Protein AF-A0A928UCA4-F1 (afdb_monomer_lite)

pLDDT: mean 88.92, std 11.15, range [56.91, 98.31]

Foldseek 3Di:
DKDKDKDWDWPLVDPDPFWAQPDQPDRSGTTKIKIWIWDADPVGHTPGTPDIDIHHDPYHDCPVPQVVDDPVPDDD

Structure (mmCIF, N/CA/C/O backbone):
data_AF-A0A928UCA4-F1
#
_entry.id   AF-A0A928UCA4-F1
#
loop_
_atom_site.group_PDB
_atom_site.id
_atom_site.type_symbol
_atom_site.label_atom_id
_atom_site.label_alt_id
_atom_site.label_comp_id
_atom_site.label_asym_id
_atom_site.label_entity_id
_atom_site.label_seq_id
_atom_site.pdbx_PDB_ins_code
_atom_site.Cartn_x
_atom_site.Cartn_y
_atom_site.Cartn_z
_atom_site.occupancy
_atom_site.B_iso_or_equiv
_atom_site.auth_seq_id
_atom_site.auth_comp_id
_atom_site.auth_asym_id
_atom_site.auth_atom_id
_atom_site.pdbx_PDB_model_num
ATOM 1 N N . MET A 1 1 ? -10.748 3.896 16.907 1.00 92.94 1 MET A N 1
ATOM 2 C CA . MET A 1 1 ? -10.159 4.709 15.815 1.00 92.94 1 MET A CA 1
ATOM 3 C C . MET A 1 1 ? -9.771 3.793 14.664 1.00 92.94 1 MET A C 1
ATOM 5 O O . MET A 1 1 ? -9.362 2.670 14.931 1.00 92.94 1 MET A O 1
ATOM 9 N N . VAL A 1 2 ? -9.893 4.246 13.415 1.00 96.62 2 VAL A N 1
ATOM 10 C CA . VAL A 1 2 ? -9.381 3.521 12.242 1.00 96.62 2 VAL A CA 1
ATOM 11 C C . VAL A 1 2 ? -8.424 4.449 11.503 1.00 96.62 2 VAL A C 1
ATOM 13 O O . VAL A 1 2 ? -8.843 5.505 11.039 1.00 96.62 2 VAL A O 1
ATOM 16 N N . ALA A 1 3 ? -7.145 4.087 11.456 1.00 95.94 3 ALA A N 1
ATOM 17 C CA . ALA A 1 3 ? -6.138 4.822 10.701 1.00 95.94 3 ALA A CA 1
ATOM 18 C C . ALA A 1 3 ? -6.064 4.277 9.271 1.00 95.94 3 ALA A C 1
ATOM 20 O O . ALA A 1 3 ? -6.218 3.072 9.057 1.00 95.94 3 ALA A O 1
ATOM 21 N N . GLN A 1 4 ? -5.860 5.170 8.307 1.00 97.75 4 GLN A N 1
ATOM 22 C CA . GLN A 1 4 ? -5.629 4.851 6.899 1.00 97.75 4 GLN A CA 1
ATOM 23 C C . GLN A 1 4 ? -4.276 5.421 6.507 1.00 97.75 4 GLN A C 1
ATOM 25 O O . GLN A 1 4 ? -4.031 6.601 6.767 1.00 97.75 4 GLN A O 1
ATOM 30 N N . ASP A 1 5 ? -3.439 4.621 5.863 1.00 96.56 5 ASP A N 1
ATOM 31 C CA . ASP A 1 5 ? -2.205 5.106 5.257 1.00 96.56 5 ASP A CA 1
ATOM 32 C C . ASP A 1 5 ? -1.907 4.341 3.963 1.00 96.56 5 ASP A C 1
ATOM 34 O O . ASP A 1 5 ? -2.527 3.321 3.653 1.00 96.56 5 ASP A O 1
ATOM 38 N N . THR A 1 6 ? -0.986 4.873 3.164 1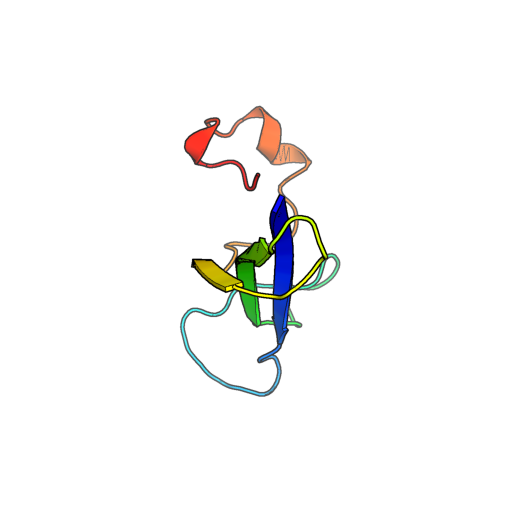.00 95.44 6 THR A N 1
ATOM 39 C CA . THR A 1 6 ? -0.507 4.225 1.946 1.00 95.44 6 THR A CA 1
ATOM 40 C C . THR A 1 6 ? 1.007 4.116 1.985 1.00 95.44 6 THR A C 1
ATOM 42 O O . THR A 1 6 ? 1.721 5.118 1.998 1.00 95.44 6 THR A O 1
ATOM 45 N N . THR A 1 7 ? 1.507 2.888 1.898 1.00 96.12 7 THR A N 1
ATOM 46 C CA . THR A 1 7 ? 2.935 2.588 1.795 1.00 96.12 7 THR A CA 1
ATOM 47 C C . THR A 1 7 ? 3.258 1.858 0.490 1.00 96.12 7 THR A C 1
ATOM 49 O O . THR A 1 7 ? 2.378 1.530 -0.308 1.00 96.12 7 THR A O 1
ATOM 52 N N . THR A 1 8 ? 4.543 1.618 0.238 1.00 96.94 8 THR A N 1
ATOM 53 C CA . THR A 1 8 ? 5.010 0.895 -0.951 1.00 96.94 8 THR A CA 1
ATOM 54 C C . THR A 1 8 ? 5.879 -0.287 -0.560 1.00 96.94 8 THR A C 1
ATOM 56 O O . THR A 1 8 ? 6.727 -0.180 0.325 1.00 96.94 8 THR A O 1
ATOM 59 N N . LEU A 1 9 ? 5.705 -1.408 -1.255 1.00 96.44 9 LEU A N 1
ATOM 60 C CA . LEU A 1 9 ? 6.595 -2.561 -1.163 1.00 96.44 9 LEU A CA 1
ATOM 61 C C . LEU A 1 9 ? 7.587 -2.503 -2.320 1.00 96.44 9 LEU A C 1
ATOM 63 O O . LEU A 1 9 ? 7.190 -2.604 -3.480 1.00 96.44 9 LEU A O 1
ATOM 67 N N . ASN A 1 10 ? 8.870 -2.317 -2.017 1.00 95.81 10 ASN A N 1
ATOM 68 C CA . ASN A 1 10 ? 9.918 -2.191 -3.025 1.00 95.81 10 ASN A CA 1
ATOM 69 C C . ASN A 1 10 ? 10.475 -3.561 -3.430 1.00 95.81 10 ASN A C 1
ATOM 71 O O . ASN A 1 10 ? 11.105 -4.243 -2.626 1.00 95.81 10 ASN A O 1
ATOM 75 N N . TYR A 1 11 ? 10.298 -3.907 -4.703 1.00 96.12 11 TYR A N 1
ATOM 76 C CA . TYR A 1 11 ? 10.776 -5.143 -5.320 1.00 96.12 11 TYR A CA 1
ATOM 77 C C . TYR A 1 11 ? 11.708 -4.865 -6.508 1.00 96.12 11 TYR A C 1
ATOM 79 O O . TYR A 1 11 ? 11.790 -5.661 -7.435 1.00 96.12 11 TYR A O 1
ATOM 87 N N . SER A 1 12 ? 12.435 -3.743 -6.498 1.00 92.31 12 SER A N 1
ATOM 88 C CA . SER A 1 12 ? 13.261 -3.308 -7.641 1.00 92.31 12 SER A CA 1
ATOM 89 C C . SER A 1 12 ? 14.390 -4.276 -8.013 1.00 92.31 12 SER A C 1
ATOM 91 O O . SER A 1 12 ? 14.947 -4.172 -9.101 1.00 92.31 12 SER A O 1
ATOM 93 N N . THR A 1 13 ? 14.751 -5.192 -7.115 1.00 93.44 13 THR A N 1
ATOM 94 C CA . THR A 1 13 ? 15.773 -6.225 -7.334 1.00 93.44 13 THR A CA 1
ATOM 95 C C . THR A 1 13 ? 15.188 -7.579 -7.737 1.00 93.44 13 THR A C 1
ATOM 97 O O . THR A 1 13 ? 15.943 -8.528 -7.920 1.00 93.44 13 THR A O 1
ATOM 100 N N . SER A 1 14 ? 13.862 -7.695 -7.846 1.00 87.62 14 SER A N 1
ATOM 101 C CA . SER A 1 14 ? 13.170 -8.928 -8.210 1.00 87.62 14 SER A CA 1
ATOM 102 C C . SER A 1 14 ? 12.581 -8.846 -9.616 1.00 87.62 14 SER A C 1
ATOM 104 O O . SER A 1 14 ? 12.175 -7.781 -10.076 1.00 87.62 14 SER A O 1
ATOM 106 N N . GLU A 1 15 ? 12.487 -9.995 -10.281 1.00 83.75 15 GLU A N 1
ATOM 107 C CA . GLU A 1 15 ? 11.915 -10.136 -11.623 1.00 83.75 15 GLU A CA 1
ATOM 108 C C . GLU A 1 15 ? 10.427 -10.533 -11.602 1.00 83.75 15 GLU A C 1
ATOM 110 O O . GLU A 1 15 ? 9.898 -11.022 -12.599 1.00 83.75 15 GLU A O 1
ATOM 115 N N . TYR A 1 16 ? 9.725 -10.334 -10.476 1.00 88.00 16 TYR A N 1
ATOM 116 C CA . TYR A 1 16 ? 8.296 -10.640 -10.392 1.00 88.00 16 TYR A CA 1
ATOM 117 C C . TYR A 1 16 ? 7.489 -9.897 -11.468 1.00 88.00 16 TYR A C 1
ATOM 119 O O . TYR A 1 16 ? 7.601 -8.681 -11.658 1.00 88.00 16 TYR A O 1
ATOM 127 N N . ALA A 1 17 ? 6.635 -10.648 -12.161 1.00 89.56 17 ALA A N 1
ATOM 128 C CA . ALA A 1 17 ? 5.679 -10.088 -13.101 1.00 89.56 17 ALA A CA 1
ATOM 129 C C . ALA A 1 17 ? 4.609 -9.263 -12.367 1.00 89.56 17 ALA A C 1
ATOM 131 O O . ALA A 1 17 ? 4.301 -9.505 -11.202 1.00 89.56 17 ALA A O 1
ATOM 132 N N . GLY A 1 18 ? 4.023 -8.290 -13.068 1.00 91.69 18 GLY A N 1
ATOM 133 C CA . GLY A 1 18 ? 2.898 -7.509 -12.548 1.00 91.69 18 GLY A CA 1
ATOM 134 C C . GLY A 1 18 ? 3.257 -6.410 -11.545 1.00 91.69 18 GLY A C 1
ATOM 135 O O . GLY A 1 18 ? 2.354 -5.870 -10.928 1.00 91.69 18 GLY A O 1
ATOM 136 N N . LEU A 1 19 ? 4.534 -6.049 -11.374 1.00 95.06 19 LEU A N 1
ATOM 137 C CA . LEU A 1 19 ? 4.921 -4.889 -10.558 1.00 95.06 19 LEU A CA 1
ATOM 138 C C . LEU A 1 19 ? 4.570 -3.564 -11.257 1.00 95.06 19 LEU A C 1
ATOM 140 O O . LEU A 1 19 ? 4.538 -3.487 -12.479 1.00 95.06 19 LEU A O 1
ATOM 144 N N . GLY A 1 20 ? 4.367 -2.487 -10.508 1.00 94.44 20 GLY A N 1
ATOM 145 C CA . GLY A 1 20 ? 4.203 -1.131 -11.053 1.00 94.44 20 GLY A CA 1
ATOM 146 C C . GLY A 1 20 ? 5.370 -0.233 -10.646 1.00 94.44 20 GLY A C 1
ATOM 147 O O . GLY A 1 20 ? 6.161 -0.626 -9.783 1.00 94.44 20 GLY A O 1
ATOM 148 N N . PRO A 1 21 ? 5.529 0.974 -11.210 1.00 94.50 21 PRO A N 1
ATOM 149 C CA . PRO A 1 21 ? 6.435 1.950 -10.623 1.00 94.50 21 PRO A CA 1
ATOM 150 C C . PRO A 1 21 ? 5.949 2.346 -9.232 1.00 94.50 21 PRO A C 1
ATOM 152 O O . PRO A 1 21 ? 4.765 2.611 -9.041 1.00 94.50 21 PRO A O 1
ATOM 155 N N . ILE A 1 22 ? 6.862 2.521 -8.281 1.00 94.38 22 ILE A N 1
ATOM 156 C CA . ILE A 1 22 ? 6.569 3.094 -6.949 1.00 94.38 22 ILE A CA 1
ATOM 157 C C . ILE A 1 22 ? 7.271 4.444 -6.718 1.00 94.38 22 ILE A C 1
ATOM 159 O O . ILE A 1 22 ? 6.895 5.207 -5.835 1.00 94.38 22 ILE A O 1
ATOM 163 N N . GLY A 1 23 ? 8.238 4.803 -7.570 1.00 90.81 23 GLY A N 1
ATOM 164 C CA . GLY A 1 23 ? 8.867 6.126 -7.571 1.00 90.81 23 GLY A CA 1
ATOM 165 C C . GLY A 1 23 ? 8.005 7.225 -8.210 1.00 90.81 23 GLY A C 1
ATOM 166 O O . GLY A 1 23 ? 6.946 6.970 -8.778 1.00 90.81 23 GLY A O 1
ATOM 167 N N . THR A 1 24 ? 8.475 8.473 -8.147 1.00 86.06 24 THR A N 1
ATOM 168 C CA . THR A 1 24 ? 7.806 9.644 -8.762 1.00 86.06 24 THR A CA 1
ATOM 169 C C . THR A 1 24 ? 8.581 10.260 -9.926 1.00 86.06 24 THR A C 1
ATOM 171 O O . THR A 1 24 ? 8.054 11.122 -10.623 1.00 86.06 24 THR A O 1
ATOM 174 N N . LYS A 1 25 ? 9.834 9.841 -10.136 1.00 86.12 25 LYS A N 1
ATOM 175 C CA . LYS A 1 25 ? 10.735 10.396 -11.162 1.00 86.12 25 LYS A CA 1
ATOM 176 C C . LYS A 1 25 ? 11.204 9.371 -12.195 1.00 86.12 25 LYS A C 1
ATOM 178 O O . LYS A 1 25 ? 11.711 9.760 -13.239 1.00 86.12 25 LYS A O 1
ATOM 183 N N . SER A 1 26 ? 11.108 8.076 -11.894 1.00 86.25 26 SER A N 1
ATOM 184 C CA . SER A 1 26 ? 11.638 7.010 -12.746 1.00 86.25 26 SER A CA 1
ATOM 185 C C . SER A 1 26 ? 10.890 5.698 -12.552 1.00 86.25 26 SER A C 1
ATOM 187 O O . SER A 1 26 ? 10.661 5.284 -11.416 1.00 86.25 26 SER A O 1
ATOM 189 N N . GLU A 1 27 ? 10.572 5.032 -13.662 1.00 88.94 27 GLU A N 1
ATOM 190 C CA . GLU A 1 27 ? 9.891 3.729 -13.701 1.00 88.94 27 GLU A CA 1
ATOM 191 C C . GLU A 1 27 ? 10.794 2.577 -13.217 1.00 88.94 27 GLU A C 1
ATOM 193 O O . GLU A 1 27 ? 10.350 1.442 -13.086 1.00 88.94 27 GLU A O 1
ATOM 198 N N . LYS A 1 28 ? 12.081 2.856 -12.953 1.00 90.56 28 LYS A N 1
ATOM 199 C CA . LYS A 1 28 ? 13.075 1.852 -12.544 1.00 90.56 28 LYS A CA 1
ATOM 200 C C . LYS A 1 28 ? 12.811 1.275 -11.156 1.00 90.56 28 LYS A C 1
ATOM 202 O O . LYS A 1 28 ? 13.135 0.118 -10.920 1.00 90.56 28 LYS A O 1
ATOM 207 N N . VAL A 1 29 ? 12.267 2.078 -10.239 1.00 94.12 29 VAL A N 1
A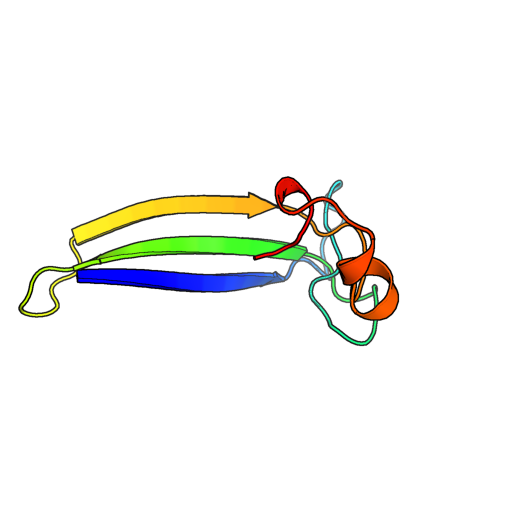TOM 208 C CA . VAL A 1 29 ? 11.938 1.605 -8.889 1.00 94.12 29 VAL A CA 1
ATOM 209 C C . VAL A 1 29 ? 10.553 0.979 -8.941 1.00 94.12 29 VAL A C 1
ATOM 211 O O . VAL A 1 29 ? 9.559 1.699 -9.091 1.00 94.12 29 VAL A O 1
ATOM 214 N N . ARG A 1 30 ? 10.499 -0.351 -8.846 1.00 94.56 30 ARG A N 1
ATOM 215 C CA . ARG A 1 30 ? 9.281 -1.136 -9.063 1.00 94.56 30 ARG A CA 1
ATOM 216 C C . ARG A 1 30 ? 8.840 -1.879 -7.817 1.00 94.56 30 ARG A C 1
ATOM 218 O O . ARG A 1 30 ? 9.653 -2.264 -6.979 1.00 94.56 30 ARG A O 1
ATOM 225 N N . GLY A 1 31 ? 7.534 -2.045 -7.691 1.00 95.88 31 GLY A N 1
ATOM 226 C CA . GLY A 1 31 ? 6.920 -2.541 -6.477 1.00 95.88 31 GLY A CA 1
ATOM 227 C C . GLY A 1 31 ? 5.400 -2.548 -6.532 1.00 95.88 31 GLY A C 1
ATOM 228 O O . GLY A 1 31 ? 4.805 -2.500 -7.610 1.00 95.88 31 GLY A O 1
ATOM 229 N N . LEU A 1 32 ? 4.794 -2.587 -5.350 1.00 96.38 32 LEU A N 1
ATOM 230 C CA . LEU A 1 32 ? 3.347 -2.539 -5.151 1.00 96.38 32 LEU A CA 1
ATOM 231 C C . LEU A 1 32 ? 2.981 -1.374 -4.230 1.00 96.38 32 LEU A C 1
ATOM 233 O O . LEU A 1 32 ? 3.736 -1.042 -3.313 1.00 96.38 32 LEU A O 1
ATOM 237 N N . MET A 1 33 ? 1.824 -0.771 -4.477 1.00 96.31 33 MET A N 1
ATOM 238 C CA . MET A 1 33 ? 1.158 0.137 -3.548 1.00 96.31 33 MET A CA 1
ATOM 239 C C . MET A 1 33 ? 0.350 -0.698 -2.558 1.00 96.31 33 MET A C 1
ATOM 241 O O . MET A 1 33 ? -0.299 -1.663 -2.962 1.00 96.31 33 MET A O 1
ATOM 245 N N . VAL A 1 34 ? 0.378 -0.322 -1.282 1.00 97.44 34 VAL A N 1
ATOM 246 C CA . VAL A 1 34 ? -0.423 -0.952 -0.231 1.00 97.44 34 VAL A CA 1
ATOM 247 C C . VAL A 1 34 ? -1.159 0.138 0.524 1.00 97.44 34 VAL A C 1
ATOM 249 O O . VAL A 1 34 ? -0.520 1.022 1.086 1.00 97.44 34 VAL A O 1
ATOM 252 N N . HIS A 1 35 ? -2.486 0.065 0.530 1.00 97.12 35 HIS A N 1
ATOM 253 C CA . HIS A 1 35 ? -3.339 0.930 1.335 1.00 97.12 35 HIS A CA 1
ATOM 254 C C . HIS A 1 35 ? -3.961 0.104 2.453 1.00 97.12 35 HIS A C 1
ATOM 256 O O . HIS A 1 35 ? -4.750 -0.811 2.183 1.00 97.12 35 HIS A O 1
ATOM 262 N N . ASP A 1 36 ? -3.567 0.386 3.690 1.00 96.81 36 ASP A N 1
ATOM 263 C CA . ASP A 1 36 ? -3.969 -0.381 4.857 1.00 96.81 36 ASP A CA 1
ATOM 264 C C . ASP A 1 36 ? -4.951 0.382 5.745 1.00 96.81 36 ASP A C 1
ATOM 266 O O . ASP A 1 36 ? -5.017 1.609 5.793 1.00 96.81 36 ASP A O 1
ATOM 270 N N . THR A 1 37 ? -5.780 -0.394 6.433 1.00 97.88 37 THR A N 1
ATOM 271 C CA . THR A 1 37 ? -6.798 0.088 7.356 1.00 97.88 37 THR A CA 1
ATOM 272 C C . THR A 1 37 ? -6.586 -0.569 8.703 1.00 97.88 37 THR A C 1
ATOM 274 O O . THR A 1 37 ? -6.977 -1.720 8.886 1.00 97.88 37 THR A O 1
ATOM 277 N N . MET A 1 38 ? -5.989 0.151 9.654 1.00 97.81 38 MET A N 1
ATOM 278 C CA . MET A 1 38 ? -5.657 -0.388 10.974 1.00 97.81 38 MET A CA 1
ATOM 279 C C . MET A 1 38 ? -6.600 0.142 12.056 1.00 97.81 38 MET A C 1
ATOM 281 O O . MET A 1 38 ? -6.783 1.350 12.214 1.00 97.81 38 MET A O 1
ATOM 285 N N . ALA A 1 39 ? -7.204 -0.771 12.815 1.00 98.12 39 ALA A N 1
ATOM 286 C CA . ALA A 1 39 ? -8.099 -0.454 13.918 1.00 98.12 39 ALA A CA 1
ATOM 287 C C . ALA A 1 39 ? -7.357 -0.368 15.255 1.00 98.12 39 ALA A C 1
ATOM 289 O O . ALA A 1 39 ? -6.473 -1.174 15.552 1.00 98.12 39 ALA A O 1
ATOM 290 N N . PHE A 1 40 ? -7.798 0.570 16.091 1.00 98.31 40 PHE A N 1
ATOM 291 C CA . PHE A 1 40 ? -7.315 0.780 17.453 1.00 98.31 40 PHE A CA 1
ATOM 292 C C . PHE A 1 40 ? -8.478 1.022 18.416 1.00 98.31 40 PHE A C 1
ATOM 294 O O . PHE A 1 40 ? -9.497 1.619 18.037 1.00 98.31 40 PHE A O 1
ATOM 301 N N . THR A 1 41 ? -8.295 0.643 19.681 1.00 98.00 41 THR A N 1
ATOM 302 C CA . THR A 1 41 ? -9.128 1.129 20.790 1.00 98.00 41 THR A CA 1
ATOM 303 C C . THR A 1 41 ? -8.951 2.639 20.979 1.00 98.00 41 THR A C 1
ATOM 305 O O . THR A 1 41 ? -8.023 3.247 20.443 1.00 98.00 41 THR A O 1
ATOM 308 N N . GLU A 1 42 ? -9.820 3.269 21.770 1.00 96.19 42 GLU A N 1
ATOM 309 C CA . GLU A 1 42 ? -9.668 4.688 22.133 1.00 96.19 42 GLU A CA 1
ATOM 310 C C . GLU A 1 42 ? -8.392 4.959 22.943 1.00 96.19 42 GLU A C 1
ATOM 312 O O . GLU A 1 42 ? -7.804 6.029 22.833 1.00 96.19 42 GLU A O 1
ATOM 317 N N . SER A 1 43 ? -7.915 3.963 23.694 1.00 97.00 43 SER A N 1
ATOM 318 C CA . SER A 1 43 ? -6.643 4.010 24.421 1.00 97.00 43 SER A CA 1
ATOM 319 C C . SER A 1 43 ? -5.407 3.767 23.540 1.00 97.00 43 SER A C 1
ATOM 321 O O . SER A 1 43 ? -4.293 3.767 24.056 1.00 97.00 43 SER A O 1
ATOM 323 N N . GLY A 1 44 ? -5.579 3.537 22.232 1.00 95.56 44 GLY A N 1
ATOM 324 C CA . GLY A 1 44 ? -4.480 3.326 21.283 1.00 95.56 44 GLY A CA 1
ATOM 325 C C . GLY A 1 44 ? -3.964 1.887 21.186 1.00 95.56 44 GLY A C 1
ATOM 326 O O . GLY A 1 44 ? -2.943 1.649 20.547 1.00 95.56 44 GLY A O 1
ATOM 327 N N . THR A 1 45 ? -4.645 0.905 21.781 1.00 98.00 45 THR A N 1
ATOM 328 C CA . THR A 1 45 ? -4.290 -0.512 21.620 1.00 98.00 45 THR A CA 1
ATOM 329 C C . THR A 1 45 ? -4.669 -0.990 20.222 1.00 98.00 45 THR A C 1
ATOM 331 O O . THR A 1 45 ? -5.823 -0.854 19.813 1.00 98.00 45 THR A O 1
ATOM 334 N N . THR A 1 46 ? -3.715 -1.569 19.493 1.00 97.50 46 THR A N 1
ATOM 335 C 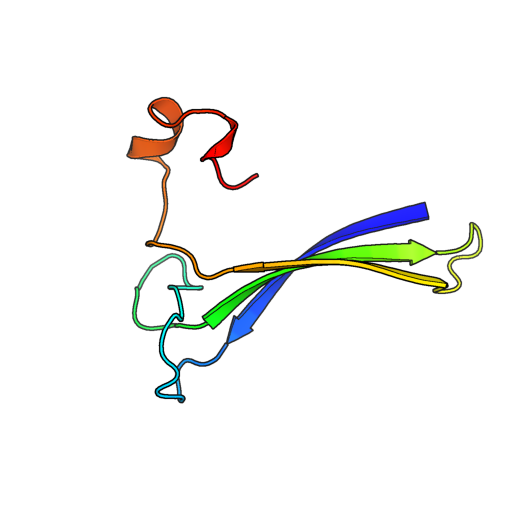CA . THR A 1 46 ? -3.946 -2.112 18.150 1.00 97.50 46 THR A CA 1
ATOM 336 C C . THR A 1 46 ? -4.903 -3.301 18.198 1.00 97.50 46 THR A C 1
ATOM 338 O O . THR A 1 46 ? -4.673 -4.262 18.928 1.00 97.50 46 THR A O 1
ATOM 341 N N . LEU A 1 47 ? -5.961 -3.240 17.391 1.00 98.00 47 LEU A N 1
ATOM 342 C CA . LEU A 1 47 ? -6.947 -4.311 17.214 1.00 98.00 47 LEU A CA 1
ATOM 343 C C . LEU A 1 47 ? -6.693 -5.133 15.942 1.00 98.00 47 LEU A C 1
ATOM 345 O O . LEU A 1 47 ? -7.179 -6.255 15.837 1.00 98.00 47 LEU A O 1
ATOM 349 N N . GLY A 1 48 ? -5.912 -4.595 14.999 1.00 97.56 48 GLY A N 1
ATOM 350 C CA . GLY A 1 48 ? -5.462 -5.293 13.793 1.00 97.56 48 GLY A CA 1
ATOM 351 C C . GLY A 1 48 ? -5.882 -4.610 12.492 1.00 97.56 48 GLY A C 1
ATOM 352 O O . GLY A 1 48 ? -6.410 -3.496 12.495 1.00 97.56 48 GLY A O 1
ATOM 353 N N . LEU A 1 49 ? -5.617 -5.288 11.373 1.00 97.50 49 LEU A N 1
ATOM 354 C CA . LEU A 1 49 ? -5.979 -4.835 10.030 1.00 97.50 49 LEU A CA 1
ATOM 355 C C . LEU A 1 49 ? -7.436 -5.183 9.723 1.00 97.50 49 LEU A C 1
ATOM 357 O O . LEU A 1 49 ? -7.833 -6.342 9.802 1.00 97.50 49 LEU A O 1
ATOM 361 N N . LEU A 1 50 ? -8.217 -4.177 9.341 1.00 97.38 50 LEU A N 1
ATOM 362 C CA . LEU A 1 50 ? -9.589 -4.347 8.863 1.00 97.38 50 LEU A CA 1
ATOM 363 C C . LEU A 1 50 ? -9.641 -4.581 7.352 1.00 97.38 50 LEU A C 1
ATOM 365 O O . LEU A 1 50 ? -10.500 -5.312 6.871 1.00 97.38 50 LEU A O 1
ATOM 369 N N . ASN A 1 51 ? -8.753 -3.927 6.604 1.00 97.31 51 ASN A N 1
ATOM 370 C CA . ASN A 1 51 ? -8.689 -4.004 5.150 1.00 97.31 51 ASN A CA 1
ATOM 371 C C . ASN A 1 51 ? -7.260 -3.735 4.669 1.00 97.31 51 ASN A C 1
ATOM 373 O O . ASN A 1 51 ? -6.528 -2.957 5.284 1.00 97.31 51 ASN A O 1
ATOM 377 N N . VAL A 1 52 ? -6.890 -4.366 3.558 1.00 96.94 52 VAL A N 1
ATOM 378 C CA . VAL A 1 52 ? -5.636 -4.124 2.844 1.00 96.94 52 VAL A CA 1
ATOM 379 C C . VAL A 1 52 ? -5.919 -4.213 1.354 1.00 96.94 52 VAL A C 1
ATOM 381 O O . VAL A 1 52 ? -6.342 -5.254 0.857 1.00 96.94 52 VAL A O 1
ATOM 384 N N . GLN A 1 53 ? -5.648 -3.130 0.636 1.00 96.88 53 GLN A N 1
ATOM 385 C CA . GLN A 1 53 ? -5.665 -3.119 -0.822 1.00 96.88 53 GLN A CA 1
ATOM 386 C C . GLN A 1 53 ? -4.229 -3.103 -1.328 1.00 96.88 53 GLN A C 1
ATOM 388 O O . GLN A 1 53 ? -3.410 -2.325 -0.844 1.00 96.88 53 GLN A O 1
ATOM 393 N N . CYS A 1 54 ? -3.926 -3.960 -2.301 1.00 96.12 54 CYS A N 1
ATOM 394 C CA . CYS A 1 54 ? -2.597 -4.082 -2.882 1.00 96.12 54 CYS A CA 1
ATOM 395 C C . CYS A 1 54 ? -2.704 -4.084 -4.404 1.00 96.12 54 CYS A C 1
ATOM 397 O O . CYS A 1 54 ? -3.464 -4.873 -4.968 1.00 96.12 54 CYS A O 1
ATOM 399 N N . TRP A 1 55 ? -1.965 -3.197 -5.065 1.00 95.56 55 TRP A N 1
ATOM 400 C CA . TRP A 1 55 ? -2.010 -3.075 -6.518 1.00 95.56 55 TRP A CA 1
ATOM 401 C C . TRP A 1 55 ? -0.690 -2.568 -7.093 1.00 95.56 55 TRP A C 1
ATOM 403 O O . TRP A 1 55 ? 0.122 -1.928 -6.422 1.00 95.56 55 TRP A O 1
ATOM 413 N N . ALA A 1 56 ? -0.484 -2.845 -8.375 1.00 94.94 56 ALA A N 1
ATOM 414 C CA . ALA A 1 56 ? 0.555 -2.214 -9.167 1.00 94.94 56 ALA A CA 1
ATOM 415 C C . ALA A 1 56 ? -0.003 -0.974 -9.863 1.00 94.94 56 ALA A C 1
ATOM 417 O O . ALA A 1 56 ? -1.118 -0.995 -10.378 1.00 94.94 56 ALA A O 1
ATOM 418 N N . ARG A 1 57 ? 0.781 0.107 -9.899 1.00 91.31 57 ARG A N 1
ATOM 419 C CA . ARG A 1 57 ? 0.449 1.276 -10.721 1.00 91.31 57 ARG A CA 1
ATOM 420 C C . ARG A 1 57 ? 0.760 1.001 -12.187 1.00 91.31 57 ARG A C 1
ATOM 422 O O . ARG A 1 57 ? 1.720 0.300 -12.494 1.00 91.31 57 ARG A O 1
ATOM 429 N N . ASP A 1 58 ? 0.019 1.648 -13.076 1.00 88.12 58 ASP A N 1
ATOM 430 C CA . ASP A 1 58 ? 0.253 1.550 -14.522 1.00 88.12 58 ASP A CA 1
ATOM 431 C C . ASP A 1 58 ? 1.390 2.460 -15.018 1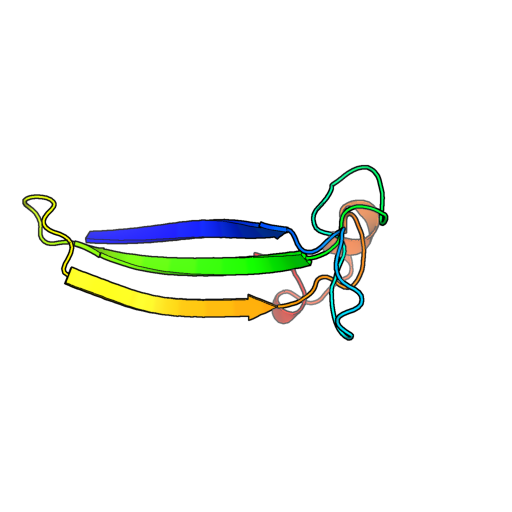.00 88.12 58 ASP A C 1
ATOM 433 O O . ASP A 1 58 ? 1.904 2.279 -16.119 1.00 88.12 58 ASP A O 1
ATOM 437 N N . GLY A 1 59 ? 1.771 3.477 -14.239 1.00 86.88 59 GLY A N 1
ATOM 438 C CA . GLY A 1 59 ? 2.778 4.458 -14.639 1.00 86.88 59 GLY A CA 1
ATOM 439 C C . GLY A 1 59 ? 2.999 5.553 -13.596 1.00 86.88 59 GLY A C 1
ATOM 440 O O . GLY A 1 59 ? 2.245 5.689 -12.630 1.00 86.88 59 GLY A O 1
ATOM 441 N N . ILE A 1 60 ? 4.032 6.369 -13.791 1.00 85.88 60 ILE A N 1
ATOM 442 C CA . ILE A 1 60 ? 4.318 7.518 -12.935 1.00 85.88 60 ILE A CA 1
ATOM 443 C C . ILE A 1 60 ? 3.417 8.695 -13.275 1.00 85.88 60 ILE A C 1
ATOM 445 O O . ILE A 1 60 ? 3.497 9.275 -14.355 1.00 85.88 60 ILE A O 1
ATOM 449 N N . GLY A 1 61 ? 2.666 9.140 -12.267 1.00 71.38 61 GLY A N 1
ATOM 450 C CA . GLY A 1 61 ? 2.070 10.467 -12.232 1.00 71.38 61 GLY A CA 1
ATOM 451 C C . GLY A 1 61 ? 0.913 10.656 -13.212 1.00 71.38 61 GLY A C 1
ATOM 452 O O . GLY A 1 61 ? 1.071 10.760 -14.422 1.00 71.38 61 GLY A O 1
ATOM 453 N N . SER A 1 62 ? -0.279 10.870 -12.666 1.00 63.69 62 SER A N 1
ATOM 454 C CA . SER A 1 62 ? -1.466 11.157 -13.474 1.00 63.69 62 SER A CA 1
ATOM 455 C C . SER A 1 62 ? -1.750 12.651 -13.631 1.00 63.69 62 SER A C 1
ATOM 457 O O . SER A 1 62 ? -2.790 12.983 -14.177 1.00 63.69 62 SER A O 1
ATOM 459 N N . LYS A 1 63 ? -0.893 13.579 -13.169 1.00 65.31 63 LYS A N 1
ATOM 460 C CA . LYS A 1 63 ? -1.261 15.005 -12.978 1.00 65.31 63 LYS A CA 1
ATOM 461 C C . LYS A 1 63 ? -1.973 15.632 -14.188 1.00 65.31 63 LYS A C 1
ATOM 463 O O . LYS A 1 63 ? -3.035 16.221 -14.031 1.00 65.31 63 LYS A O 1
ATOM 468 N N . HIS A 1 64 ? -1.446 15.429 -15.394 1.00 65.06 64 HIS A N 1
ATOM 469 C CA . HIS A 1 64 ? -2.030 15.975 -16.627 1.00 65.06 64 HIS A CA 1
ATOM 470 C C . HIS A 1 64 ? -3.259 15.200 -17.136 1.00 65.06 64 HIS A C 1
ATOM 472 O O . HIS A 1 64 ? -4.063 15.740 -17.892 1.00 65.06 64 HIS A O 1
ATOM 478 N N . LYS A 1 65 ? -3.417 13.933 -16.735 1.00 67.12 65 LYS A N 1
ATOM 479 C CA . LYS A 1 65 ? -4.509 13.044 -17.163 1.00 67.12 65 LYS A CA 1
ATOM 480 C C . LYS A 1 65 ? -5.604 12.872 -16.100 1.00 67.12 65 LYS A C 1
ATOM 482 O O . LYS A 1 65 ? -6.686 12.406 -16.434 1.00 67.12 65 LYS A O 1
ATOM 487 N N . ARG A 1 66 ? -5.375 13.289 -14.846 1.00 68.50 66 ARG A N 1
ATOM 488 C CA . ARG A 1 66 ? -6.270 13.055 -13.698 1.00 68.50 66 ARG A CA 1
ATOM 489 C C . ARG A 1 66 ? -7.634 13.696 -13.922 1.00 68.50 66 ARG A C 1
ATOM 491 O O . ARG A 1 66 ? -8.635 13.067 -13.628 1.00 68.50 66 ARG A O 1
ATOM 498 N N . HIS A 1 67 ? -7.696 14.889 -14.516 1.00 73.81 67 HIS A N 1
ATOM 499 C CA . HIS A 1 67 ? -8.971 15.556 -14.821 1.00 73.81 67 HIS A CA 1
ATOM 500 C C . HIS A 1 67 ? -9.8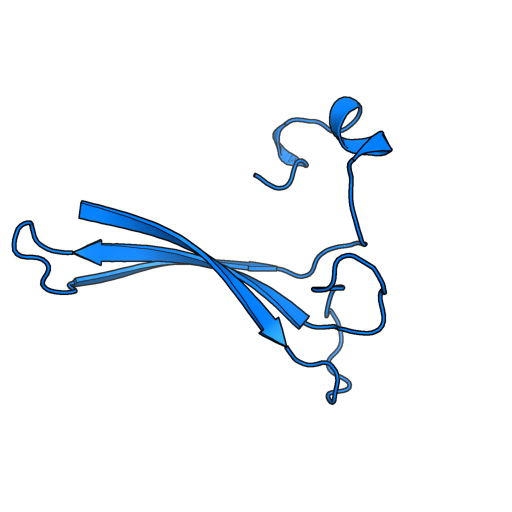23 14.831 -15.873 1.00 73.81 67 HIS A C 1
ATOM 502 O O . HIS A 1 67 ? -11.020 15.082 -15.938 1.00 73.81 67 HIS A O 1
ATOM 508 N N . LYS A 1 68 ? -9.223 13.947 -16.680 1.00 76.75 68 LYS A N 1
ATOM 509 C CA . LYS A 1 68 ? -9.904 13.219 -17.759 1.00 76.75 68 LYS A CA 1
ATOM 510 C C . LYS A 1 68 ? -10.372 11.819 -17.351 1.00 76.75 68 LYS A C 1
ATOM 512 O O . LYS A 1 68 ? -11.105 11.203 -18.113 1.00 76.75 68 LYS A O 1
ATOM 517 N N . LYS A 1 69 ? -9.934 11.313 -16.194 1.00 72.25 69 LYS A N 1
ATOM 518 C CA . LYS A 1 69 ? -10.327 9.992 -15.690 1.00 72.25 69 LYS A CA 1
ATOM 519 C C . LYS A 1 69 ? -11.651 10.069 -14.905 1.00 72.25 69 LYS A C 1
ATOM 521 O O . LYS A 1 69 ? -11.811 11.034 -14.141 1.00 72.25 69 LYS A O 1
ATOM 526 N N . PRO A 1 70 ? -12.555 9.076 -15.047 1.00 77.56 70 PRO A N 1
ATOM 527 C CA . PRO A 1 70 ? -13.668 8.846 -14.120 1.00 77.56 7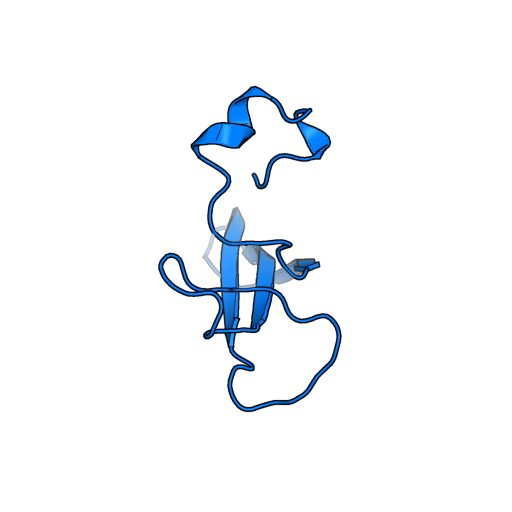0 PRO A CA 1
ATOM 528 C C . PRO A 1 70 ? -13.186 8.803 -12.666 1.00 77.56 70 PRO A C 1
ATOM 530 O O . PRO A 1 70 ? -12.000 8.577 -12.413 1.00 77.56 70 PRO A O 1
ATOM 533 N N . ILE A 1 71 ? -14.071 9.074 -11.701 1.00 72.75 71 ILE A N 1
ATOM 534 C CA . ILE A 1 71 ? -13.653 9.168 -10.293 1.00 72.75 71 ILE A CA 1
ATOM 535 C C . ILE A 1 71 ? -13.132 7.819 -9.779 1.00 72.75 71 ILE A C 1
ATOM 537 O O . ILE A 1 71 ? -12.191 7.791 -8.998 1.00 72.75 71 ILE A O 1
ATOM 541 N N . GLU A 1 72 ? -13.683 6.733 -10.310 1.00 76.06 72 GLU A N 1
ATOM 542 C CA . GLU A 1 72 ? -13.378 5.338 -10.016 1.00 76.06 72 GLU A CA 1
ATOM 543 C C . GLU A 1 72 ? -11.970 4.928 -10.476 1.00 76.06 72 GLU A C 1
ATOM 545 O O . GLU A 1 72 ? -11.352 4.057 -9.877 1.00 76.06 72 GLU A O 1
ATOM 550 N N . GLU A 1 73 ? -11.438 5.570 -11.521 1.00 68.69 73 GLU A N 1
ATOM 551 C CA . GLU A 1 73 ? -10.094 5.301 -12.060 1.00 68.69 73 GLU A CA 1
ATOM 552 C C . GLU A 1 73 ? -9.017 6.240 -11.498 1.00 68.69 73 GLU A C 1
ATOM 554 O O . GLU A 1 73 ? -7.839 6.184 -11.887 1.00 68.69 73 GLU A O 1
ATOM 559 N N . LYS A 1 74 ? -9.411 7.186 -10.642 1.00 68.75 74 LYS A N 1
ATOM 560 C CA . LYS A 1 74 ? -8.455 8.043 -9.952 1.00 68.75 74 LYS A CA 1
ATOM 561 C C . LYS A 1 74 ? -7.906 7.268 -8.769 1.00 68.75 74 LYS A C 1
ATOM 563 O O . LYS A 1 74 ? -8.650 6.822 -7.912 1.00 68.75 74 LYS A O 1
ATOM 568 N N . GLU A 1 75 ? -6.584 7.210 -8.693 1.00 60.16 75 GLU A N 1
ATOM 569 C CA . GLU A 1 75 ? -5.910 6.885 -7.441 1.00 60.16 75 GLU A CA 1
ATOM 570 C C . GLU A 1 75 ? -6.368 7.921 -6.395 1.00 60.16 75 GLU A C 1
ATOM 572 O O . GLU A 1 75 ? -6.202 9.132 -6.621 1.00 60.16 75 GLU A O 1
ATOM 577 N N . SER A 1 76 ? -7.048 7.457 -5.341 1.00 56.91 76 SER A N 1
ATOM 578 C CA . SER A 1 76 ? -7.486 8.261 -4.191 1.00 56.91 76 SER A CA 1
ATOM 579 C C . SER A 1 76 ? -6.293 8.697 -3.358 1.00 56.91 76 SER A C 1
ATOM 581 O O . SER A 1 76 ? -5.457 7.831 -3.027 1.00 56.91 76 SER A O 1
#

Sequence (76 aa):
MVAQDTTTLNYSTSEYAGLGPIGTKSEKVRGLMVHDTMAFTESGTTLGLLNVQCWARDGIGSKHKRHKKPIEEKES

Radius of gyration: 15.2 Å; chains: 1; bounding box: 29×27×42 Å

Secondary structure (DSSP, 8-state):
-EEEEEEEEE-TT---TT-EE-SSS-TTSEEEEEEEEEEE-TT--EEEEEEEEEE--SSS--TTTGGGS-GGGS--